Protein AF-A0A3P7EIY3-F1 (afdb_monomer)

Nearest PDB structures (foldseek):
  5ezu-assembly1_B-2  TM=4.270E-01  e=4.610E+00  Vaccinia virus WR
  6x1s-assembly2_A  TM=3.165E-01  e=3.822E+00  Oryctolagus cuniculus
  6x1u-assembly2_A  TM=3.347E-01  e=7.600E+00  Oryctolagus cuniculus
  1ngw-assembly2_B  TM=3.762E-01  e=9.758E+00  unclassified

Organism: Wuchereria bancrofti (NCBI:txid6293)

Radius of gyration: 15.94 Å; Cα contacts (8 Å, |Δi|>4): 222; chains: 1; bounding box: 43×27×40 Å

Sequence (125 aa):
LPCHKLLLQGAPSKIYNNERISPASCGGLFGAPMPYEYITSETAIRAPQVSNEMLERYYMNQTVLSTALHVKCPRCIVKSSWYASPISLHCRRQLVTLQYGWPYIAKYCDLEEQKEINLEKMIYC

Secondary structure (DSSP, 8-state):
--GGGGTTSSHHHHHHTT--PPPSS-TTSTT----GGGG-SS---EEESS-HHHIIIIITTS---HHHHEEEPPEEEE-S--EE-SSTTEEEEEEEEEE--BSGGGSS--SEEEEE-BTTTTB--

pLDDT: mean 74.45, std 14.78, range [33.09, 91.12]

Foldseek 3Di:
DALCPPCCDDPSVCVVVPVPDQPQDADQAPLRHHRPVLQDPPDWHKHFPDDPVCCVPPVVVHDDDPLNGIKGAFRKDWPAGWDDDPDPQKIKTAIFTPAAIDDPSRGTGHRIRMDGHDVVSPRDD

Solvent-accessible surface area (backbone atoms only — not comparable to full-atom values): 7225 Å² total; per-residue (Å²): 120,81,59,62,76,54,49,70,50,64,79,53,18,41,56,69,69,67,47,83,66,74,42,79,58,40,46,22,40,94,35,30,71,65,56,77,83,52,63,56,92,84,71,94,48,64,15,50,66,52,52,72,67,51,40,63,75,70,43,60,97,51,96,71,61,70,72,65,47,38,28,36,35,30,32,41,43,79,76,47,71,71,42,85,41,96,51,85,59,30,30,32,27,37,40,42,60,77,40,73,21,33,58,82,90,34,28,52,39,32,66,50,30,51,46,72,50,33,75,92,81,64,39,58,101

Mean predicted aligned error: 18.26 Å

Structure (mmCIF, N/CA/C/O backbone):
data_AF-A0A3P7EIY3-F1
#
_entry.id   AF-A0A3P7EIY3-F1
#
loop_
_atom_site.group_PDB
_atom_site.id
_atom_site.type_symbol
_atom_site.label_atom_id
_atom_site.label_alt_id
_atom_site.label_comp_id
_atom_site.label_asym_id
_atom_site.label_entity_id
_atom_site.label_seq_id
_atom_site.pdbx_PDB_ins_code
_atom_site.Cartn_x
_atom_site.Cartn_y
_atom_site.Cartn_z
_atom_site.occupancy
_atom_site.B_iso_or_equiv
_atom_site.auth_seq_id
_atom_site.auth_comp_id
_atom_site.auth_asym_id
_atom_site.auth_atom_id
_atom_site.pdbx_PDB_model_num
ATOM 1 N N . LEU A 1 1 ? 14.871 9.202 -17.245 1.00 33.09 1 LEU A N 1
ATOM 2 C CA . LEU A 1 1 ? 13.719 10.119 -17.045 1.00 33.09 1 LEU A CA 1
ATOM 3 C C . LEU A 1 1 ? 12.845 9.505 -15.954 1.00 33.09 1 LEU A C 1
ATOM 5 O O . LEU A 1 1 ? 12.553 8.329 -16.091 1.00 33.09 1 LEU A O 1
ATOM 9 N N . PRO A 1 2 ? 12.478 10.200 -14.863 1.00 39.53 2 PRO A N 1
ATOM 10 C CA . PRO A 1 2 ? 11.761 9.552 -13.765 1.00 39.53 2 PRO A CA 1
ATOM 11 C C . PRO A 1 2 ? 10.335 9.142 -14.171 1.00 39.53 2 PRO A C 1
ATOM 13 O O . PRO A 1 2 ? 9.574 9.955 -14.694 1.00 39.53 2 PRO A O 1
ATOM 16 N N . CYS A 1 3 ? 9.960 7.899 -13.855 1.00 50.78 3 CYS A N 1
ATOM 17 C CA . CYS A 1 3 ? 8.710 7.199 -14.211 1.00 50.78 3 CYS A CA 1
ATOM 18 C C . CYS A 1 3 ? 7.407 7.843 -13.677 1.00 50.78 3 CYS A C 1
ATOM 20 O O . CYS A 1 3 ? 6.324 7.272 -13.797 1.00 50.78 3 CYS A O 1
ATOM 22 N N . HIS A 1 4 ? 7.500 9.003 -13.021 1.00 43.84 4 HIS A N 1
ATOM 23 C CA . HIS A 1 4 ? 6.411 9.617 -12.257 1.00 43.84 4 HIS A CA 1
ATOM 24 C C . HIS A 1 4 ? 5.345 10.279 -13.141 1.00 43.84 4 HIS A C 1
ATOM 26 O O . HIS A 1 4 ? 4.251 10.550 -12.653 1.00 43.84 4 HIS A O 1
ATOM 32 N N . LYS A 1 5 ? 5.613 10.501 -14.440 1.00 46.72 5 LYS A N 1
ATOM 33 C CA . LYS A 1 5 ? 4.690 11.232 -15.329 1.00 46.72 5 LYS A CA 1
ATOM 34 C C . LYS A 1 5 ? 3.282 10.620 -15.427 1.00 46.72 5 LYS A C 1
ATOM 36 O O . LYS A 1 5 ? 2.350 11.354 -15.722 1.00 46.72 5 LYS A O 1
ATOM 41 N N . LEU A 1 6 ? 3.101 9.328 -15.137 1.00 45.78 6 LEU A N 1
ATOM 42 C CA . LEU A 1 6 ? 1.796 8.652 -15.218 1.00 45.78 6 LEU A CA 1
ATOM 43 C C . LEU A 1 6 ? 1.025 8.521 -13.912 1.00 45.78 6 LEU A C 1
ATOM 45 O O . LEU A 1 6 ? -0.130 8.108 -13.951 1.00 45.78 6 LEU A O 1
ATOM 49 N N . LEU A 1 7 ? 1.588 8.931 -12.771 1.00 45.59 7 LEU A N 1
ATOM 50 C CA . LEU A 1 7 ? 0.735 9.175 -11.600 1.00 45.59 7 LEU A CA 1
ATOM 51 C C . LEU A 1 7 ? -0.294 10.284 -11.891 1.00 45.59 7 LEU A C 1
ATOM 53 O O . LEU A 1 7 ? -1.324 10.354 -11.237 1.00 45.59 7 LEU A O 1
ATOM 57 N N . LEU A 1 8 ? -0.051 11.093 -12.928 1.00 45.12 8 LEU A N 1
ATOM 58 C CA . LEU A 1 8 ? -0.905 12.193 -13.356 1.00 45.12 8 LEU A CA 1
ATOM 59 C C . LEU A 1 8 ? -2.050 11.784 -14.299 1.00 45.12 8 LEU A C 1
ATOM 61 O O . LEU A 1 8 ? -2.840 12.653 -14.655 1.00 45.12 8 LEU A O 1
ATOM 65 N N . GLN A 1 9 ? -2.182 10.515 -14.725 1.00 47.25 9 GLN A N 1
ATOM 66 C CA . GLN A 1 9 ? -3.287 10.104 -15.619 1.00 47.25 9 GLN A CA 1
ATOM 67 C C . GLN A 1 9 ? -3.986 8.796 -15.186 1.00 47.25 9 GLN A C 1
ATOM 69 O O . GLN A 1 9 ? -3.356 7.858 -14.705 1.00 47.25 9 GLN A O 1
ATOM 74 N N . GLY A 1 10 ? -5.315 8.724 -15.358 1.00 51.31 10 GLY A N 1
ATOM 75 C CA . GLY A 1 10 ? -6.142 7.537 -15.067 1.00 51.31 10 GLY A CA 1
ATOM 76 C C . GLY A 1 10 ? -6.618 7.420 -13.611 1.00 51.31 10 GLY A C 1
ATOM 77 O O . GLY A 1 10 ? -6.601 8.395 -12.867 1.00 51.31 10 GLY A O 1
ATOM 78 N N . ALA A 1 11 ? -7.048 6.233 -13.167 1.00 50.62 11 ALA A N 1
ATOM 79 C CA . ALA A 1 11 ? -7.416 6.005 -11.759 1.00 50.62 11 ALA A CA 1
ATOM 80 C C . ALA A 1 11 ? -6.334 6.463 -10.742 1.00 50.62 11 ALA A C 1
ATOM 82 O O . ALA A 1 11 ? -6.712 7.038 -9.724 1.00 50.62 11 ALA A O 1
ATOM 83 N N . PRO A 1 12 ? -5.017 6.338 -11.028 1.00 46.47 12 PRO A N 1
ATOM 84 C CA . PRO A 1 12 ? -3.962 6.924 -10.192 1.00 46.47 12 PRO A CA 1
ATOM 85 C C . PRO A 1 12 ? -3.993 8.460 -10.120 1.00 46.47 12 PRO A C 1
ATOM 87 O O . PRO A 1 12 ? -3.684 9.022 -9.078 1.00 46.47 12 PRO A O 1
ATOM 90 N N . SER A 1 13 ? -4.424 9.149 -11.183 1.00 47.69 13 SER A N 1
ATOM 91 C CA . SER A 1 13 ? -4.565 10.617 -11.177 1.00 47.69 13 SER A CA 1
ATOM 92 C C . SER A 1 13 ? -5.693 11.116 -10.294 1.00 47.69 13 SER A C 1
ATOM 94 O O . SER A 1 13 ? -5.600 12.207 -9.745 1.00 47.69 13 SER A O 1
ATOM 96 N N . LYS A 1 14 ? -6.745 10.309 -10.118 1.00 51.03 14 LYS A N 1
ATOM 97 C CA . LYS A 1 14 ? -7.829 10.638 -9.188 1.00 51.03 14 LYS A CA 1
ATOM 98 C C . LYS A 1 14 ? -7.318 10.664 -7.747 1.00 51.03 14 LYS A C 1
ATOM 100 O O . LYS A 1 14 ? -7.677 11.565 -7.000 1.00 51.03 14 LYS A O 1
ATOM 105 N N . ILE A 1 15 ? -6.395 9.755 -7.413 1.00 47.22 15 ILE A N 1
ATOM 106 C CA . ILE A 1 15 ? -5.655 9.762 -6.140 1.00 47.22 15 ILE A CA 1
ATOM 107 C C . ILE A 1 15 ? -4.825 11.055 -6.015 1.00 47.22 15 ILE A C 1
ATOM 109 O O . ILE A 1 15 ? -4.883 11.715 -4.982 1.00 47.22 15 ILE A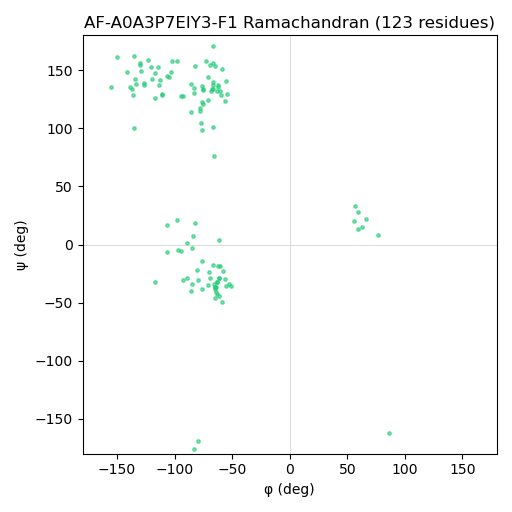 O 1
ATOM 113 N N . TYR A 1 16 ? -4.134 11.457 -7.091 1.00 42.69 16 TYR A N 1
ATOM 114 C CA . TYR A 1 16 ? -3.311 12.677 -7.152 1.00 42.69 16 TYR A CA 1
ATOM 115 C C . TYR A 1 16 ? -4.124 13.982 -7.039 1.00 42.69 16 TYR A C 1
ATOM 117 O O . TYR A 1 16 ? -3.664 14.966 -6.465 1.00 42.69 16 TYR A O 1
ATOM 125 N N . ASN A 1 17 ? -5.349 14.000 -7.572 1.00 49.41 17 ASN A N 1
ATOM 126 C CA . ASN A 1 17 ? -6.244 15.161 -7.583 1.00 49.41 17 ASN A CA 1
ATOM 127 C C . ASN A 1 17 ? -7.030 15.347 -6.271 1.00 49.41 17 ASN A C 1
ATOM 129 O O . ASN A 1 17 ? -8.029 16.065 -6.256 1.00 49.41 17 ASN A O 1
ATOM 133 N N . ASN A 1 18 ? -6.597 14.737 -5.161 1.00 46.91 18 ASN A N 1
ATOM 134 C CA . ASN A 1 18 ? -7.263 14.814 -3.855 1.00 46.91 18 ASN A CA 1
ATOM 135 C C . ASN A 1 18 ? -8.720 14.310 -3.834 1.00 46.91 18 ASN A C 1
ATOM 137 O O . ASN A 1 18 ? -9.408 14.499 -2.824 1.00 46.91 18 ASN A O 1
ATOM 141 N N . GLU A 1 19 ? -9.198 13.610 -4.871 1.00 50.97 19 GLU A N 1
ATOM 142 C CA . GLU A 1 19 ? -10.370 12.758 -4.692 1.00 50.97 19 GLU A CA 1
ATOM 143 C C . GLU A 1 19 ? -9.919 11.647 -3.745 1.00 50.97 19 GLU A C 1
ATOM 145 O O . GLU A 1 19 ? -9.178 10.743 -4.127 1.00 50.97 19 GLU A O 1
ATOM 150 N N . ARG A 1 20 ? -10.289 11.765 -2.463 1.00 48.22 20 ARG A N 1
ATOM 151 C CA . ARG A 1 20 ? -9.964 10.788 -1.420 1.00 48.22 20 ARG A CA 1
ATOM 152 C C . ARG A 1 20 ? -10.688 9.477 -1.720 1.00 48.22 20 ARG A C 1
ATOM 154 O O . ARG A 1 20 ? -11.691 9.155 -1.092 1.00 48.22 20 ARG A O 1
ATOM 161 N N . ILE A 1 21 ? -10.195 8.719 -2.689 1.00 54.41 21 ILE A N 1
ATOM 162 C CA . ILE A 1 21 ? -10.605 7.340 -2.890 1.00 54.41 21 ILE A CA 1
ATOM 163 C C . ILE A 1 21 ? -9.997 6.564 -1.727 1.00 54.41 21 ILE A C 1
ATOM 165 O O . ILE A 1 21 ? -8.790 6.639 -1.483 1.00 54.41 21 ILE A O 1
ATOM 169 N N . SER A 1 22 ? -10.834 5.851 -0.974 1.00 59.81 22 SER A N 1
ATOM 170 C CA . SER A 1 22 ? -10.345 4.943 0.059 1.00 59.81 22 SER A CA 1
ATOM 171 C C . SER A 1 22 ? -9.344 3.977 -0.578 1.00 59.81 22 SER A C 1
ATOM 173 O O . SER A 1 22 ? -9.665 3.402 -1.622 1.00 59.81 22 SER A O 1
ATOM 175 N N . PRO A 1 23 ? -8.140 3.795 -0.010 1.00 62.16 23 PRO A N 1
ATOM 176 C CA . PRO A 1 23 ? -7.185 2.857 -0.582 1.00 62.16 23 PRO A CA 1
ATOM 177 C C . PRO A 1 23 ? -7.838 1.495 -0.682 1.00 62.16 23 PRO A C 1
ATOM 179 O O . PRO A 1 23 ? -8.283 0.973 0.330 1.00 62.16 23 PRO A O 1
ATOM 182 N N . ALA A 1 24 ? -7.882 0.921 -1.880 1.00 69.94 24 ALA A N 1
ATOM 183 C CA . ALA A 1 24 ? -8.360 -0.445 -2.059 1.00 69.94 24 ALA A CA 1
ATOM 184 C C . ALA A 1 24 ? -7.369 -1.471 -1.478 1.00 69.94 24 ALA A C 1
ATOM 186 O O . ALA A 1 24 ? -7.758 -2.581 -1.131 1.00 69.94 24 ALA A O 1
ATOM 187 N N . SER A 1 25 ? -6.093 -1.095 -1.355 1.00 75.25 25 SER A N 1
ATOM 188 C CA . SER A 1 25 ? -5.021 -1.928 -0.816 1.00 75.25 25 SER A CA 1
ATOM 189 C C . SER A 1 25 ? -3.948 -1.077 -0.137 1.00 75.25 25 SER A C 1
ATOM 191 O O . SER A 1 25 ? -3.832 0.127 -0.377 1.00 75.25 25 SER A O 1
ATOM 193 N N . CYS A 1 26 ? -3.136 -1.705 0.711 1.00 81.19 26 CYS A N 1
ATOM 194 C CA . CYS A 1 26 ? -1.974 -1.049 1.296 1.00 81.19 26 CYS A CA 1
ATOM 195 C C . CYS A 1 26 ? -0.846 -0.922 0.273 1.00 81.19 26 CYS A C 1
ATOM 197 O O . CYS A 1 26 ? -0.532 -1.887 -0.416 1.00 81.19 26 CYS A O 1
ATOM 199 N N . GLY A 1 27 ? -0.236 0.262 0.182 1.00 77.81 27 GLY A N 1
ATOM 200 C CA . GLY A 1 27 ? 0.918 0.487 -0.687 1.00 77.81 27 GLY A CA 1
ATOM 201 C C . GLY A 1 27 ? 2.100 -0.386 -0.272 1.00 77.81 27 GLY A C 1
ATOM 202 O O . GLY A 1 27 ? 2.394 -0.506 0.916 1.00 77.81 27 GLY A O 1
ATOM 203 N N . GLY A 1 28 ? 2.755 -0.998 -1.256 1.00 79.50 28 GLY A N 1
ATOM 204 C CA . GLY A 1 28 ? 3.865 -1.914 -1.043 1.00 79.50 28 GLY A CA 1
ATOM 205 C C . GLY A 1 28 ? 3.479 -3.202 -0.326 1.00 79.50 28 GLY A C 1
ATOM 206 O O . GLY A 1 28 ? 4.349 -3.766 0.311 1.00 79.50 28 GLY A O 1
ATOM 207 N N . LEU A 1 29 ? 2.211 -3.622 -0.329 1.00 81.50 29 LEU A N 1
ATOM 208 C CA . LEU A 1 29 ? 1.793 -4.934 0.168 1.00 81.50 29 LEU A CA 1
ATOM 209 C C . LEU A 1 29 ? 1.336 -5.797 -1.015 1.00 81.50 29 LEU A C 1
ATOM 211 O O . LEU A 1 29 ? 0.480 -5.358 -1.784 1.00 81.50 29 LEU A O 1
ATOM 215 N N . PHE A 1 30 ? 1.857 -7.019 -1.153 1.00 78.56 30 PHE A N 1
ATOM 216 C CA . PHE A 1 30 ? 1.575 -7.922 -2.285 1.00 78.56 30 PHE A CA 1
ATOM 217 C C . PHE A 1 30 ? 1.891 -7.331 -3.676 1.00 78.56 30 PHE A C 1
ATOM 219 O O . PHE A 1 30 ? 1.202 -7.600 -4.658 1.00 78.56 30 PHE A O 1
ATOM 226 N N . GLY A 1 31 ? 2.918 -6.497 -3.774 1.00 73.81 31 GLY A N 1
ATOM 227 C CA . GLY A 1 31 ? 3.325 -5.778 -4.975 1.00 73.81 31 GLY A CA 1
ATOM 228 C C . GLY A 1 31 ? 2.444 -4.572 -5.296 1.00 73.81 31 GLY A C 1
ATOM 229 O O . GLY A 1 31 ? 2.601 -3.989 -6.367 1.00 73.81 31 GLY A O 1
ATOM 230 N N . ALA A 1 32 ? 1.520 -4.185 -4.406 1.00 80.06 32 ALA A N 1
ATOM 231 C CA . ALA A 1 32 ? 0.658 -3.034 -4.635 1.00 80.06 32 ALA A CA 1
ATOM 232 C C . ALA A 1 32 ? 1.496 -1.757 -4.796 1.00 80.06 32 ALA A C 1
ATOM 234 O O . ALA A 1 32 ? 2.368 -1.483 -3.965 1.00 80.06 32 ALA A O 1
ATOM 235 N N . PRO A 1 33 ? 1.236 -0.938 -5.827 1.00 74.00 33 PRO A N 1
ATOM 236 C CA . PRO A 1 33 ? 2.066 0.217 -6.084 1.00 74.00 33 PRO A CA 1
ATOM 237 C C . PRO A 1 33 ? 1.941 1.247 -4.961 1.00 74.00 33 PRO A C 1
ATOM 239 O O . PRO A 1 33 ? 0.832 1.520 -4.503 1.00 74.00 33 PRO A O 1
ATOM 242 N N . MET A 1 34 ? 3.057 1.834 -4.521 1.00 75.06 34 MET A N 1
ATOM 243 C CA . MET A 1 34 ? 3.051 2.857 -3.472 1.00 75.06 34 MET A CA 1
ATOM 244 C C . MET A 1 34 ? 2.794 4.254 -4.070 1.00 75.06 34 MET A C 1
ATOM 246 O O . MET A 1 34 ? 3.663 4.761 -4.796 1.00 75.06 34 MET A O 1
ATOM 250 N N . PRO A 1 35 ? 1.653 4.903 -3.756 1.00 68.44 35 PRO A N 1
ATOM 251 C CA . PRO A 1 35 ? 1.380 6.281 -4.163 1.00 68.44 35 PRO A CA 1
ATOM 252 C C . PRO A 1 35 ? 2.222 7.278 -3.352 1.00 68.44 35 PRO A C 1
ATOM 254 O O . PRO A 1 35 ? 2.673 6.969 -2.246 1.00 68.44 35 PRO A O 1
ATOM 257 N N . TYR A 1 36 ? 2.438 8.485 -3.881 1.00 63.91 36 TYR A N 1
ATOM 258 C CA . TYR A 1 36 ? 3.328 9.483 -3.269 1.00 63.91 36 TYR A CA 1
ATOM 259 C C . TYR A 1 36 ? 2.833 9.949 -1.888 1.00 63.91 36 TYR A C 1
ATOM 261 O O . TYR A 1 36 ? 3.615 10.167 -0.966 1.00 63.91 36 TYR A O 1
ATOM 269 N N . GLU A 1 37 ? 1.518 9.989 -1.699 1.00 59.25 37 GLU A N 1
ATOM 270 C CA . GLU A 1 37 ? 0.844 10.341 -0.447 1.00 59.25 37 GLU A CA 1
ATOM 271 C C . GLU A 1 37 ? 1.096 9.300 0.662 1.00 59.25 37 GLU A C 1
ATOM 273 O O . GLU A 1 37 ? 0.931 9.571 1.851 1.00 59.25 37 GLU A O 1
ATOM 278 N N . TYR A 1 38 ? 1.542 8.095 0.302 1.00 63.06 38 TYR A N 1
ATOM 279 C CA . TYR A 1 38 ? 1.894 7.034 1.248 1.00 63.06 38 TYR A CA 1
ATOM 280 C C . TYR A 1 38 ? 3.373 7.115 1.669 1.00 63.06 38 TYR A C 1
ATOM 2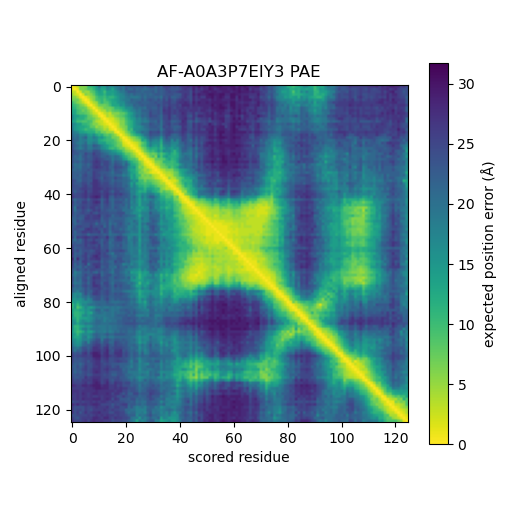82 O O . TYR A 1 38 ? 3.807 6.359 2.538 1.00 63.06 38 TYR A O 1
ATOM 290 N N . ILE A 1 39 ? 4.113 8.113 1.168 1.00 61.88 39 ILE A N 1
ATOM 291 C CA . ILE A 1 39 ? 5.512 8.420 1.511 1.00 61.88 39 ILE A CA 1
ATOM 292 C C . ILE A 1 39 ? 5.607 9.547 2.569 1.00 61.88 39 ILE A C 1
ATOM 294 O O . ILE A 1 39 ? 6.625 10.210 2.702 1.00 61.88 39 ILE A O 1
ATOM 298 N N . THR A 1 40 ? 4.554 9.813 3.348 1.00 64.56 40 THR A N 1
ATOM 299 C CA . THR A 1 40 ? 4.649 10.663 4.562 1.00 64.56 40 THR A CA 1
ATOM 300 C C . THR A 1 40 ? 4.772 9.826 5.847 1.00 64.56 40 THR A C 1
ATOM 302 O O . THR A 1 40 ? 4.420 8.651 5.878 1.00 64.56 40 THR A O 1
ATOM 305 N N . SER A 1 41 ? 5.298 10.389 6.931 1.00 64.69 41 SER A N 1
ATOM 306 C CA . SER A 1 41 ? 5.291 9.766 8.265 1.00 64.69 41 SER A CA 1
ATOM 307 C C . SER A 1 41 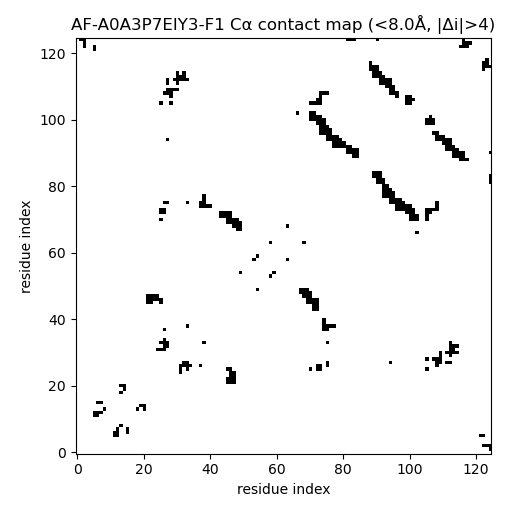? 4.111 10.213 9.135 1.00 64.69 41 SER A C 1
ATOM 309 O O . SER A 1 41 ? 3.948 9.716 10.244 1.00 64.69 41 SER A O 1
ATOM 311 N N . GLU A 1 42 ? 3.301 11.163 8.666 1.00 72.19 42 GLU A N 1
ATOM 312 C CA . GLU A 1 42 ? 2.452 11.966 9.555 1.00 72.19 42 GLU A CA 1
ATOM 313 C C . GLU A 1 42 ? 1.065 11.371 9.820 1.00 72.19 42 GLU A C 1
ATOM 315 O O . GLU A 1 42 ? 0.488 11.602 10.880 1.00 72.19 42 GLU A O 1
ATOM 320 N N . THR A 1 43 ? 0.505 10.596 8.886 1.00 72.44 43 THR A N 1
ATOM 321 C CA . THR A 1 43 ? -0.887 10.125 8.979 1.00 72.44 43 THR A CA 1
ATOM 322 C C . THR A 1 43 ? -1.011 8.610 8.842 1.00 72.44 43 THR A C 1
ATOM 324 O O . THR A 1 43 ? -0.381 7.969 7.998 1.00 72.44 43 THR A O 1
ATOM 327 N N . ALA A 1 44 ? -1.845 8.001 9.688 1.00 74.94 44 ALA A N 1
ATOM 328 C CA . ALA A 1 44 ? -2.177 6.584 9.574 1.00 74.94 44 ALA A CA 1
ATOM 329 C C . ALA A 1 44 ? -3.164 6.370 8.422 1.00 74.94 44 ALA A C 1
ATOM 331 O O . ALA A 1 44 ? -4.150 7.098 8.309 1.00 74.94 44 ALA A O 1
ATOM 332 N N . ILE A 1 45 ? -2.930 5.339 7.608 1.00 78.44 45 ILE A N 1
ATOM 333 C CA . ILE A 1 45 ? -3.806 5.009 6.484 1.00 78.44 45 ILE A CA 1
ATOM 334 C C . ILE A 1 45 ? -4.493 3.669 6.733 1.00 78.44 45 ILE A C 1
ATOM 336 O O . ILE A 1 45 ? -3.880 2.721 7.232 1.00 78.44 45 ILE A O 1
ATOM 340 N N . ARG A 1 46 ? -5.788 3.618 6.416 1.00 81.88 46 ARG A N 1
ATOM 341 C CA . ARG A 1 46 ? -6.625 2.428 6.541 1.00 81.88 46 ARG A CA 1
ATOM 342 C C . ARG A 1 46 ? -7.130 2.011 5.171 1.00 81.88 46 ARG A C 1
ATOM 344 O O . ARG A 1 46 ? -7.753 2.831 4.505 1.00 81.88 46 ARG A O 1
ATOM 351 N N . ALA A 1 47 ? -6.894 0.758 4.803 1.00 82.62 47 ALA A N 1
ATOM 352 C CA . ALA A 1 47 ? -7.527 0.107 3.660 1.00 82.62 47 ALA A CA 1
ATOM 353 C C . ALA A 1 47 ? -8.635 -0.832 4.164 1.00 82.62 47 ALA A C 1
ATOM 355 O O . ALA A 1 47 ? -8.504 -1.374 5.265 1.00 82.62 47 ALA A O 1
ATOM 356 N N . PRO A 1 48 ? -9.729 -1.038 3.419 1.00 82.12 48 PRO A N 1
ATOM 357 C CA . PRO A 1 48 ? -10.701 -2.056 3.764 1.00 82.12 48 PRO A CA 1
ATOM 358 C C . PRO A 1 48 ? -10.060 -3.438 3.596 1.00 82.12 48 PRO A C 1
ATOM 360 O O . PRO A 1 48 ? -9.397 -3.713 2.598 1.00 82.12 48 PRO A O 1
ATOM 363 N N . GLN A 1 49 ? -10.244 -4.311 4.587 1.00 81.69 49 GLN A N 1
ATOM 364 C CA . GLN A 1 49 ? -9.887 -5.728 4.446 1.00 81.69 49 GLN A CA 1
ATOM 365 C C . GLN A 1 49 ? -10.973 -6.487 3.674 1.00 81.69 49 GLN A C 1
ATOM 367 O O . GLN A 1 49 ? -10.703 -7.475 2.994 1.00 81.69 49 GLN A O 1
ATOM 372 N N . VAL A 1 50 ? -12.213 -6.026 3.819 1.00 82.62 50 VAL A N 1
ATOM 373 C CA . VAL A 1 50 ? -13.416 -6.687 3.329 1.00 82.62 50 VAL A CA 1
ATOM 374 C C . VAL A 1 50 ? -13.990 -5.860 2.187 1.00 82.62 50 VAL A C 1
ATOM 376 O O . VAL A 1 50 ? -14.171 -4.651 2.327 1.00 82.62 50 VAL A O 1
ATOM 379 N N . SER A 1 51 ? -14.274 -6.500 1.053 1.00 82.00 51 SER A N 1
ATOM 380 C CA . SER A 1 51 ? -14.946 -5.840 -0.067 1.00 82.00 51 SER A CA 1
ATOM 381 C C . SER A 1 51 ? -16.383 -5.462 0.299 1.00 82.00 51 SER A C 1
ATOM 383 O O . SER A 1 51 ? -17.012 -6.104 1.141 1.00 82.00 51 SER A O 1
ATOM 385 N N . ASN A 1 52 ? -16.943 -4.467 -0.391 1.00 82.50 52 ASN A N 1
ATOM 386 C CA . ASN A 1 52 ? -18.355 -4.101 -0.227 1.00 82.50 52 ASN A CA 1
ATOM 387 C C . ASN A 1 52 ? -19.290 -5.303 -0.452 1.00 82.50 52 ASN A C 1
ATOM 389 O O . ASN A 1 52 ? -20.262 -5.466 0.275 1.00 82.50 52 ASN A O 1
ATOM 393 N N . GLU A 1 53 ? -18.945 -6.188 -1.390 1.00 84.62 53 GLU A N 1
ATOM 394 C CA . GLU A 1 53 ? -19.699 -7.416 -1.663 1.00 84.62 53 GLU A CA 1
ATOM 395 C C . GLU A 1 53 ? -19.706 -8.378 -0.469 1.00 84.62 53 GLU A C 1
ATOM 397 O O . GLU A 1 53 ? -20.741 -8.952 -0.138 1.00 84.62 53 GLU A O 1
ATOM 402 N N . MET A 1 54 ? -18.564 -8.563 0.204 1.00 84.12 54 MET A N 1
ATOM 403 C CA . MET A 1 54 ? -18.504 -9.397 1.406 1.00 84.12 54 MET A CA 1
ATOM 404 C C . MET A 1 54 ? -19.207 -8.734 2.592 1.00 84.12 54 MET A C 1
ATOM 406 O O . MET A 1 54 ? -19.835 -9.433 3.3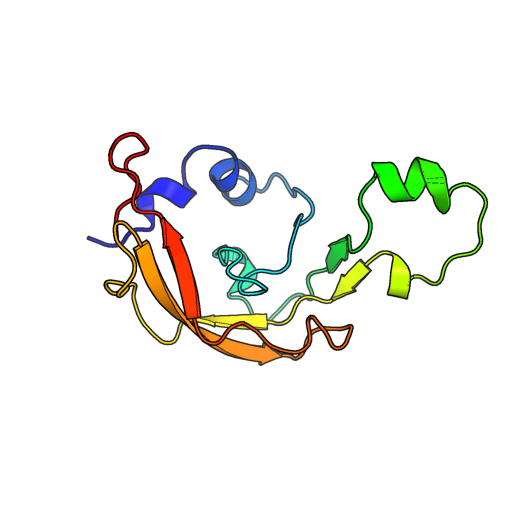88 1.00 84.12 54 MET A O 1
ATOM 410 N N . LEU A 1 55 ? -19.133 -7.402 2.702 1.00 85.25 55 LEU A N 1
ATOM 411 C CA . LEU A 1 55 ? -19.872 -6.650 3.717 1.00 85.25 55 LEU A CA 1
ATOM 412 C C . LEU A 1 55 ? -21.375 -6.872 3.583 1.00 85.25 55 LEU A C 1
ATOM 414 O O . LEU A 1 55 ? -22.021 -7.231 4.563 1.00 85.25 55 LEU A O 1
ATOM 418 N N . GLU A 1 56 ? -21.905 -6.717 2.373 1.00 87.81 56 GLU A N 1
ATOM 419 C CA . GLU A 1 56 ? -23.325 -6.900 2.081 1.00 87.81 56 GLU A CA 1
ATOM 420 C C . GLU A 1 56 ? -23.772 -8.352 2.286 1.00 87.81 56 GLU A C 1
ATOM 422 O O . GLU A 1 56 ? -24.787 -8.606 2.930 1.00 87.81 56 GLU A O 1
ATOM 427 N N . ARG A 1 57 ? -22.999 -9.322 1.785 1.00 88.38 57 ARG A N 1
ATOM 428 C CA . ARG A 1 57 ? -23.404 -10.736 1.803 1.00 88.38 57 ARG A CA 1
ATOM 429 C C . ARG A 1 57 ? -23.271 -11.407 3.163 1.00 88.38 57 ARG A C 1
ATOM 431 O O . ARG A 1 57 ? -24.098 -12.252 3.492 1.00 88.38 57 ARG A O 1
ATOM 438 N N . TYR A 1 58 ? -22.216 -11.097 3.913 1.00 87.81 58 TYR A N 1
ATOM 439 C CA . TYR A 1 58 ? -21.849 -11.884 5.094 1.00 87.81 58 TYR A CA 1
ATOM 440 C C . TYR A 1 58 ? -21.918 -11.102 6.395 1.00 87.81 58 TYR A C 1
ATOM 442 O O . TYR A 1 58 ? -22.223 -11.693 7.424 1.00 87.81 58 TYR A O 1
ATOM 450 N N . TYR A 1 59 ? -21.642 -9.800 6.371 1.00 85.12 59 TYR A N 1
ATOM 451 C CA . TYR A 1 59 ? -21.506 -9.011 7.596 1.00 85.12 59 TYR A CA 1
ATOM 452 C C . TYR A 1 59 ? -22.682 -8.070 7.857 1.00 85.12 59 TYR A C 1
ATOM 454 O O . TYR A 1 59 ? -22.760 -7.473 8.933 1.00 85.12 59 TYR A O 1
ATOM 462 N N . MET A 1 60 ? -23.622 -7.952 6.916 1.00 85.62 60 MET A N 1
ATOM 463 C CA . MET A 1 60 ? -24.827 -7.156 7.106 1.00 85.62 60 MET A CA 1
ATOM 464 C C . MET A 1 60 ? -25.619 -7.688 8.307 1.00 85.62 60 MET A C 1
ATOM 466 O O . MET A 1 60 ? -25.889 -8.883 8.415 1.00 85.62 60 MET A O 1
ATOM 470 N N . ASN A 1 61 ? -25.976 -6.788 9.226 1.00 88.44 61 ASN A N 1
ATOM 471 C CA . ASN A 1 61 ? -26.662 -7.092 10.489 1.00 88.44 61 ASN A CA 1
ATOM 472 C C . ASN A 1 61 ? -25.877 -7.983 11.474 1.00 88.44 61 ASN A C 1
ATOM 474 O O . ASN A 1 61 ? -26.461 -8.484 12.434 1.00 88.44 61 ASN A O 1
ATOM 478 N N . GLN A 1 62 ? -24.566 -8.165 11.281 1.00 87.44 62 GLN A N 1
ATOM 479 C CA . GLN A 1 62 ? -23.705 -8.863 12.237 1.00 87.44 62 GLN A CA 1
ATOM 480 C C . GLN A 1 62 ? -22.825 -7.884 13.019 1.00 87.44 62 GLN A C 1
ATOM 482 O O . GLN A 1 62 ? -22.314 -6.902 12.481 1.00 87.44 62 GLN A O 1
ATOM 487 N N . THR A 1 63 ? -22.587 -8.185 14.297 1.00 88.31 63 THR A N 1
ATOM 488 C CA . THR A 1 63 ? -21.577 -7.477 15.089 1.00 88.31 63 THR A CA 1
ATOM 489 C C . THR A 1 63 ? -20.195 -7.988 14.700 1.00 88.31 63 THR A C 1
ATOM 491 O O . THR A 1 63 ? -19.787 -9.077 15.099 1.00 88.31 63 THR A O 1
ATOM 494 N N . VAL A 1 64 ? -19.463 -7.190 13.930 1.00 85.25 64 VAL A N 1
ATOM 495 C CA . VAL A 1 64 ? -18.080 -7.477 13.535 1.00 85.25 64 VAL A CA 1
ATOM 496 C C . VAL A 1 64 ? -17.103 -6.583 14.279 1.00 85.25 64 VAL A C 1
ATOM 498 O O . VAL A 1 64 ? -17.371 -5.409 14.538 1.00 85.25 64 VAL A O 1
ATOM 501 N N . LEU A 1 65 ? -15.933 -7.128 14.608 1.00 84.94 65 LEU A N 1
ATOM 502 C CA . LEU A 1 65 ? -14.858 -6.315 15.156 1.00 84.94 65 LEU A CA 1
ATOM 503 C C . LEU A 1 65 ? -14.354 -5.341 14.085 1.00 84.94 65 LEU A C 1
ATOM 505 O O . LEU A 1 65 ? -14.166 -5.712 12.927 1.00 84.94 65 LEU A O 1
ATOM 509 N N . SER A 1 66 ? -14.064 -4.101 14.481 1.00 79.69 66 SER A N 1
ATOM 510 C CA . SER A 1 66 ? -13.512 -3.073 13.582 1.00 79.69 66 S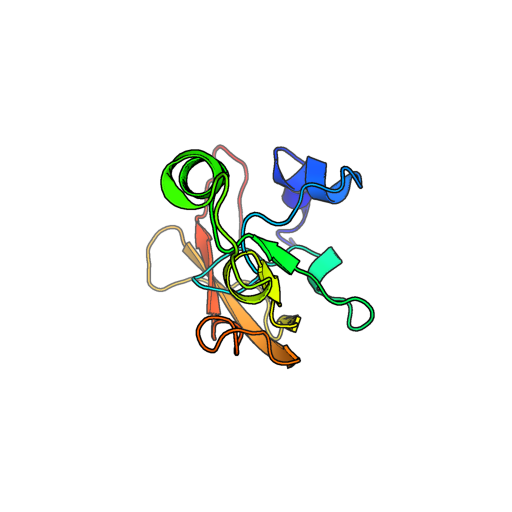ER A CA 1
ATOM 511 C C . SER A 1 66 ? -12.213 -3.515 12.897 1.00 79.69 66 SER A C 1
ATOM 513 O O . SER A 1 66 ? -11.934 -3.130 11.762 1.00 79.69 66 SER A O 1
ATOM 515 N N . THR A 1 67 ? -11.463 -4.376 13.579 1.00 81.06 67 THR A N 1
ATOM 516 C CA . THR A 1 67 ? -10.256 -5.068 13.132 1.00 81.06 67 THR A CA 1
ATOM 517 C C . THR A 1 67 ? -10.478 -5.989 11.933 1.00 81.06 67 THR A C 1
ATOM 519 O O . THR A 1 67 ? -9.563 -6.169 11.142 1.00 81.06 67 THR A O 1
ATOM 522 N N . ALA A 1 68 ? -11.674 -6.553 11.763 1.00 81.56 68 ALA A N 1
ATOM 523 C CA . ALA A 1 68 ? -12.007 -7.369 10.597 1.00 81.56 68 ALA A CA 1
ATOM 524 C C . ALA A 1 68 ? -12.379 -6.516 9.379 1.00 81.56 68 ALA A C 1
ATOM 526 O O . ALA A 1 68 ? -12.296 -6.986 8.254 1.00 81.56 68 ALA A O 1
ATOM 527 N N . LEU A 1 69 ? -12.798 -5.267 9.593 1.00 84.56 69 LEU A N 1
ATOM 528 C CA . LEU A 1 69 ? -13.264 -4.383 8.527 1.00 84.56 69 LEU A CA 1
ATOM 529 C C . LEU A 1 69 ? -12.112 -3.649 7.831 1.00 84.56 69 LEU A C 1
ATOM 531 O O . LEU A 1 69 ? -12.183 -3.377 6.633 1.00 84.56 69 LEU A O 1
ATOM 535 N N . HIS A 1 70 ? -11.063 -3.303 8.582 1.00 85.94 70 HIS A N 1
ATOM 536 C CA . HIS A 1 70 ? -10.000 -2.420 8.109 1.00 85.94 70 HIS A CA 1
ATOM 537 C C . HIS A 1 70 ? -8.613 -2.971 8.431 1.00 85.94 70 HIS A C 1
ATOM 539 O O . HIS A 1 70 ? -8.327 -3.382 9.553 1.00 85.94 70 HIS A O 1
ATOM 545 N N . VAL A 1 71 ? -7.718 -2.839 7.460 1.00 85.81 71 VAL A N 1
ATOM 546 C CA . VAL A 1 71 ? -6.275 -3.002 7.602 1.00 85.81 71 VAL A CA 1
ATOM 547 C C . VAL A 1 71 ? -5.658 -1.639 7.902 1.00 85.81 71 VAL A C 1
ATOM 549 O O . VAL A 1 71 ? -5.862 -0.677 7.161 1.00 85.81 71 VAL A O 1
ATOM 552 N N . LYS A 1 72 ? -4.854 -1.543 8.962 1.00 86.94 72 LYS A N 1
ATOM 553 C CA . LYS A 1 72 ? -3.908 -0.436 9.132 1.00 86.94 72 LYS A CA 1
ATOM 554 C C . LYS A 1 72 ? -2.710 -0.710 8.231 1.00 86.94 72 LYS A C 1
ATOM 556 O O . LYS A 1 72 ? -1.967 -1.659 8.470 1.00 86.94 72 LYS A O 1
ATOM 561 N N . CYS A 1 73 ? -2.500 0.125 7.227 1.00 86.56 73 CYS A N 1
ATOM 562 C CA . CYS A 1 73 ? -1.396 -0.086 6.304 1.00 86.56 73 CYS A CA 1
ATOM 563 C C . CYS A 1 73 ? -0.035 0.186 6.962 1.00 86.56 73 CYS A C 1
ATOM 565 O O . CYS A 1 73 ? 0.064 1.100 7.793 1.00 86.56 73 CYS A O 1
ATOM 567 N N . PRO A 1 74 ? 1.010 -0.584 6.605 1.00 87.50 74 PRO A N 1
ATOM 568 C CA . PRO A 1 74 ? 2.372 -0.246 6.979 1.00 87.50 74 PRO A CA 1
ATOM 569 C C . PRO A 1 74 ? 2.777 1.068 6.302 1.00 87.50 74 PRO A C 1
ATOM 571 O O . PRO A 1 74 ? 2.246 1.438 5.252 1.00 87.50 74 PRO A O 1
ATOM 574 N N . ARG A 1 75 ? 3.717 1.796 6.909 1.00 85.94 75 ARG A N 1
ATOM 575 C CA . ARG A 1 75 ? 4.353 2.954 6.263 1.00 85.94 75 ARG A CA 1
ATOM 576 C C . ARG A 1 75 ? 5.632 2.486 5.595 1.00 85.94 75 ARG A C 1
ATOM 578 O O . ARG A 1 75 ? 6.465 1.877 6.264 1.00 85.94 75 ARG A O 1
ATOM 585 N N . CYS A 1 76 ? 5.788 2.799 4.315 1.00 84.75 76 CYS A N 1
ATOM 586 C CA . CYS A 1 76 ? 6.911 2.353 3.501 1.00 84.75 76 CYS A CA 1
ATOM 587 C C . CYS A 1 76 ? 7.735 3.552 3.015 1.00 84.75 76 CYS A C 1
ATOM 589 O O . CYS A 1 76 ? 7.192 4.625 2.761 1.00 84.75 76 CYS A O 1
ATOM 591 N N . ILE A 1 77 ? 9.046 3.370 2.870 1.00 84.56 77 ILE A N 1
ATOM 592 C CA . ILE A 1 77 ? 9.943 4.315 2.197 1.00 84.56 77 ILE A CA 1
ATOM 593 C C . ILE A 1 77 ? 10.602 3.637 1.001 1.00 84.56 77 ILE A C 1
ATOM 595 O O . ILE A 1 77 ? 10.964 2.461 1.066 1.00 84.56 77 ILE A O 1
ATOM 599 N N . VAL A 1 78 ? 10.773 4.387 -0.087 1.00 84.38 78 VAL A N 1
ATOM 600 C CA . VAL A 1 78 ? 11.531 3.935 -1.256 1.00 84.38 78 VAL A CA 1
ATOM 601 C C . VAL A 1 78 ? 13.022 4.002 -0.944 1.00 84.38 78 VAL A C 1
ATOM 603 O O . VAL A 1 78 ? 13.543 5.081 -0.670 1.00 84.38 78 VAL A O 1
ATOM 606 N N . LYS A 1 79 ? 13.720 2.867 -1.024 1.00 85.88 79 LYS A N 1
ATOM 607 C CA . LYS A 1 79 ? 15.181 2.813 -0.855 1.00 85.88 79 LYS A CA 1
ATOM 608 C C . LYS A 1 79 ? 15.931 2.916 -2.184 1.00 85.88 79 LYS A C 1
ATOM 610 O O . LYS A 1 79 ? 17.045 3.430 -2.214 1.00 85.88 79 LYS A O 1
ATOM 615 N N . SER A 1 80 ? 15.337 2.431 -3.274 1.00 84.19 80 SER A N 1
ATOM 616 C CA . SER A 1 80 ? 15.961 2.407 -4.601 1.00 84.19 80 SER A CA 1
ATOM 617 C C . SER A 1 80 ? 15.049 2.995 -5.676 1.00 84.19 80 SER A C 1
ATOM 619 O O . SER A 1 80 ? 13.825 2.956 -5.567 1.00 84.19 80 SER A O 1
ATOM 621 N N . SER A 1 81 ? 15.633 3.476 -6.773 1.00 81.81 81 SER A N 1
ATOM 622 C CA . SER A 1 81 ? 14.875 3.717 -8.003 1.00 81.81 81 SER A CA 1
ATOM 623 C C . SER A 1 81 ? 14.383 2.399 -8.617 1.00 81.81 81 SER A C 1
ATOM 625 O O . SER A 1 81 ? 14.792 1.315 -8.191 1.00 81.81 81 SER A O 1
ATOM 627 N N . TRP A 1 82 ? 13.524 2.496 -9.633 1.00 82.12 82 TRP A N 1
ATOM 628 C CA . TRP A 1 82 ? 13.133 1.347 -10.448 1.00 82.12 82 TRP A CA 1
ATOM 629 C C . TRP A 1 82 ? 14.345 0.754 -11.183 1.00 82.12 82 TRP A C 1
ATOM 631 O O . TRP A 1 82 ? 15.171 1.496 -11.715 1.00 82.12 82 TRP A O 1
ATOM 641 N N . TYR A 1 83 ? 14.439 -0.575 -11.206 1.00 80.69 83 TYR A N 1
ATOM 642 C CA . TYR A 1 83 ? 15.413 -1.361 -11.968 1.00 80.69 83 TYR A CA 1
ATOM 643 C C . TYR A 1 83 ? 14.731 -2.540 -12.671 1.00 80.69 83 TYR A C 1
ATOM 645 O O . TYR A 1 83 ? 13.612 -2.926 -12.325 1.00 80.69 83 TYR A O 1
ATOM 653 N N . ALA A 1 84 ? 15.406 -3.101 -13.676 1.00 81.25 84 ALA A N 1
ATOM 654 C CA . ALA A 1 84 ? 14.888 -4.211 -14.470 1.00 81.25 84 ALA A CA 1
ATOM 655 C C . ALA A 1 84 ? 14.667 -5.470 -13.612 1.00 81.25 84 ALA A C 1
ATOM 657 O O . ALA A 1 84 ? 15.540 -5.874 -12.843 1.00 81.25 84 ALA A O 1
ATOM 658 N N . SER A 1 85 ? 13.497 -6.095 -13.755 1.00 81.94 85 SER A N 1
ATOM 659 C CA . SER A 1 85 ? 13.186 -7.388 -13.144 1.00 81.94 85 SER A CA 1
ATOM 660 C C . SER A 1 85 ? 13.740 -8.540 -13.994 1.00 81.94 85 SER A C 1
ATOM 662 O O . SER A 1 85 ? 13.817 -8.401 -15.214 1.00 81.94 85 SER A O 1
ATOM 664 N N . PRO A 1 86 ? 14.046 -9.714 -13.406 1.00 82.00 86 PRO A N 1
ATOM 665 C CA . PRO A 1 86 ? 14.247 -10.939 -14.187 1.00 82.00 86 PRO A CA 1
ATOM 666 C C . PRO A 1 86 ? 12.987 -11.380 -14.956 1.00 82.00 86 PRO A C 1
ATOM 668 O O . PRO A 1 86 ? 13.087 -12.171 -15.889 1.00 82.00 86 PRO A O 1
ATOM 671 N N . ILE A 1 87 ? 11.802 -10.888 -14.575 1.00 80.19 87 ILE A N 1
ATOM 672 C CA . ILE A 1 87 ? 10.547 -11.140 -15.292 1.00 80.19 87 ILE A CA 1
ATOM 673 C C . ILE A 1 87 ? 10.437 -10.150 -16.458 1.00 80.19 87 ILE A C 1
ATOM 675 O O . ILE A 1 87 ? 10.576 -8.940 -16.266 1.00 80.19 87 ILE A O 1
ATOM 679 N N . SER A 1 88 ? 10.147 -10.653 -17.662 1.00 78.19 88 SER A N 1
ATOM 680 C CA . SER A 1 88 ? 9.958 -9.818 -18.853 1.00 78.19 88 SER A CA 1
ATOM 681 C C . SER A 1 88 ? 8.882 -8.759 -18.624 1.00 78.19 88 SER A C 1
ATOM 683 O O . SER A 1 88 ? 7.843 -9.050 -18.029 1.00 78.19 88 SER A O 1
ATOM 685 N N . LEU A 1 89 ? 9.118 -7.551 -19.139 1.00 77.19 89 LEU A N 1
ATOM 686 C CA . LEU A 1 89 ? 8.197 -6.415 -19.033 1.00 77.19 89 LEU A CA 1
ATOM 687 C C . LEU A 1 89 ? 7.881 -6.009 -17.590 1.00 77.19 89 LEU A C 1
ATOM 689 O O . LEU A 1 89 ? 6.817 -5.469 -17.333 1.00 77.19 89 LEU A O 1
ATOM 693 N N . HIS A 1 90 ? 8.780 -6.244 -16.636 1.00 80.62 90 HIS A N 1
ATOM 694 C CA . HIS A 1 90 ? 8.583 -5.796 -15.263 1.00 80.62 90 HIS A CA 1
ATOM 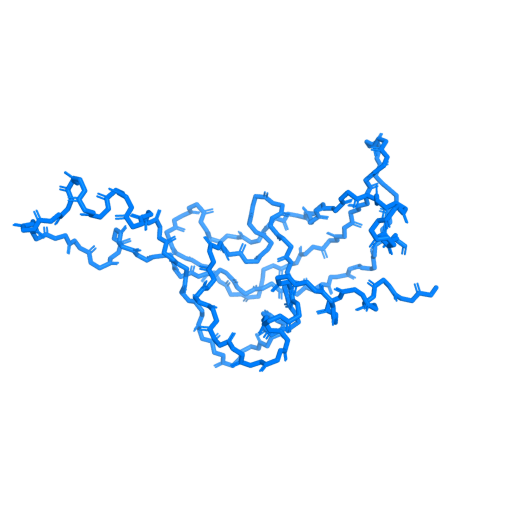695 C C . HIS A 1 90 ? 9.788 -5.042 -14.732 1.00 80.62 90 HIS A C 1
ATOM 697 O O . HIS A 1 90 ? 10.939 -5.338 -15.054 1.00 80.62 90 HIS A O 1
ATOM 703 N N . CYS A 1 91 ? 9.509 -4.099 -13.842 1.00 82.06 91 CYS A N 1
ATOM 704 C CA . CYS A 1 91 ? 10.517 -3.453 -13.024 1.00 82.06 91 CYS A CA 1
ATOM 705 C C . CYS A 1 91 ? 10.201 -3.606 -11.559 1.00 82.06 91 CYS A C 1
ATOM 707 O O . CYS A 1 91 ? 9.059 -3.866 -11.171 1.00 82.06 91 CYS A O 1
ATOM 709 N 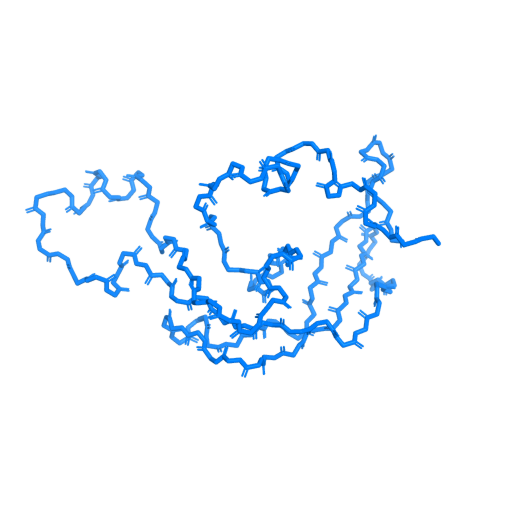N . ARG A 1 92 ? 11.250 -3.445 -10.759 1.00 85.19 92 ARG A N 1
ATOM 710 C CA . ARG A 1 92 ? 11.179 -3.529 -9.312 1.00 85.19 92 ARG A CA 1
ATOM 711 C C . ARG A 1 92 ? 11.838 -2.335 -8.652 1.00 85.19 92 ARG A C 1
ATOM 713 O O . ARG A 1 92 ? 12.721 -1.715 -9.238 1.00 85.19 92 ARG A O 1
ATOM 720 N N . ARG A 1 93 ? 11.405 -2.011 -7.439 1.00 85.62 93 ARG A N 1
ATOM 721 C CA . ARG A 1 93 ? 12.105 -1.084 -6.543 1.00 85.62 93 ARG A CA 1
ATOM 722 C C . ARG A 1 93 ? 12.018 -1.576 -5.107 1.00 85.62 93 ARG A C 1
ATOM 724 O O . ARG A 1 93 ? 11.020 -2.178 -4.728 1.00 85.62 93 ARG A O 1
ATOM 731 N N . GLN A 1 94 ? 13.043 -1.298 -4.312 1.00 89.00 94 GLN A N 1
ATOM 732 C CA . GLN A 1 94 ? 13.116 -1.744 -2.925 1.00 89.00 94 GLN A CA 1
ATOM 733 C C . GLN A 1 94 ? 12.352 -0.810 -1.993 1.00 89.00 94 GLN A C 1
ATOM 735 O O . GLN A 1 94 ? 12.523 0.415 -2.051 1.00 89.00 94 GLN A O 1
ATOM 740 N N . LEU A 1 95 ? 11.572 -1.405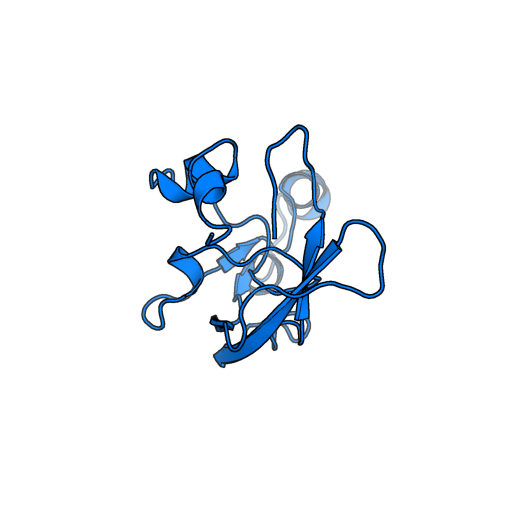 -1.091 1.00 87.81 95 LEU A N 1
ATOM 741 C CA . LEU A 1 95 ? 10.862 -0.697 -0.033 1.00 87.81 95 LEU A CA 1
ATOM 742 C C . LEU A 1 95 ? 11.404 -1.089 1.345 1.00 87.81 95 LEU A C 1
ATOM 744 O O . LEU A 1 95 ? 11.920 -2.184 1.558 1.00 87.81 95 LEU A O 1
ATOM 748 N N . VAL A 1 96 ? 11.282 -0.172 2.301 1.00 88.81 96 VAL A N 1
ATOM 749 C CA . VAL A 1 96 ? 11.596 -0.417 3.714 1.00 88.81 96 VAL A CA 1
ATOM 750 C C . VAL A 1 96 ? 10.400 -0.020 4.565 1.00 88.81 96 VAL A C 1
ATOM 752 O O . VAL A 1 96 ? 9.782 1.015 4.331 1.00 88.81 96 VAL A O 1
ATOM 755 N N . THR A 1 97 ? 10.088 -0.831 5.576 1.00 89.62 97 THR A N 1
ATOM 756 C CA . THR A 1 97 ? 9.015 -0.529 6.533 1.00 89.62 97 THR A CA 1
ATOM 757 C C . THR A 1 97 ? 9.494 0.497 7.561 1.00 89.62 97 THR A C 1
ATOM 759 O O . THR A 1 97 ? 10.408 0.215 8.330 1.00 89.62 97 THR A O 1
ATOM 762 N N . LEU A 1 98 ? 8.858 1.668 7.598 1.00 87.50 98 LEU A N 1
ATOM 763 C CA . LEU A 1 98 ? 9.047 2.702 8.622 1.00 87.50 98 LEU A CA 1
ATOM 764 C C . LEU A 1 98 ? 8.164 2.465 9.851 1.00 87.50 98 LEU A C 1
ATOM 766 O O . LEU A 1 98 ? 8.595 2.670 10.982 1.00 87.50 98 LEU A O 1
ATOM 770 N N . GLN A 1 99 ? 6.917 2.040 9.635 1.00 88.25 99 GLN A N 1
ATOM 771 C CA . GLN A 1 99 ? 5.956 1.770 10.703 1.00 88.25 99 GLN A CA 1
ATOM 772 C C . GLN A 1 99 ? 5.169 0.504 10.387 1.00 88.25 99 GLN A C 1
ATOM 774 O O . GLN A 1 99 ? 4.679 0.340 9.270 1.00 88.25 99 GLN A O 1
ATOM 779 N N . TYR A 1 100 ? 5.005 -0.356 11.393 1.00 90.31 100 TYR A N 1
ATOM 780 C CA . TYR A 1 100 ? 4.243 -1.588 11.241 1.00 90.31 100 TYR A CA 1
ATOM 781 C C . TYR A 1 100 ? 2.755 -1.325 11.007 1.00 90.31 100 TYR A C 1
ATOM 783 O O . TYR A 1 100 ? 2.119 -0.534 11.719 1.00 90.31 100 TYR A O 1
ATOM 791 N N . GLY A 1 101 ? 2.213 -2.032 10.018 1.00 89.06 101 GLY A N 1
ATOM 792 C CA . GLY A 1 101 ? 0.778 -2.147 9.810 1.00 89.06 101 GLY A CA 1
ATOM 793 C C . GLY A 1 101 ? 0.155 -3.230 10.693 1.00 89.06 101 GLY A C 1
ATOM 794 O O . GLY A 1 101 ? 0.804 -3.822 11.559 1.00 89.06 101 GLY A O 1
ATOM 795 N N . TRP A 1 102 ? -1.141 -3.449 10.502 1.00 86.94 102 TRP A N 1
ATOM 796 C CA . TRP A 1 102 ? -1.951 -4.401 11.256 1.00 86.94 102 TRP A CA 1
ATOM 797 C C . TRP A 1 102 ? -3.156 -4.829 10.390 1.00 86.94 102 TRP A C 1
ATOM 799 O O . TRP A 1 102 ? -3.771 -3.941 9.798 1.00 86.94 102 TRP A O 1
ATOM 809 N N . PRO A 1 103 ? -3.537 -6.122 10.293 1.00 87.06 103 PRO A N 1
ATOM 810 C CA . PRO A 1 103 ? -3.053 -7.279 11.061 1.00 87.06 103 PRO A CA 1
ATOM 811 C C . PRO A 1 103 ? -1.702 -7.828 10.562 1.00 87.06 103 PRO A C 1
ATOM 813 O O . PRO A 1 103 ? -1.016 -7.171 9.785 1.00 87.06 103 PRO A O 1
ATOM 816 N N . TYR A 1 104 ? -1.285 -9.013 11.037 1.00 86.44 104 TYR A N 1
ATOM 817 C CA . TYR A 1 104 ? 0.050 -9.583 10.773 1.00 86.44 104 TYR A CA 1
ATOM 818 C C . TYR A 1 104 ? 0.413 -9.656 9.280 1.00 86.44 104 TYR A C 1
ATOM 820 O O . TYR A 1 104 ? 1.571 -9.434 8.935 1.00 86.44 104 TYR A O 1
ATOM 828 N N . ILE A 1 105 ? -0.570 -9.897 8.405 1.00 84.69 105 ILE A N 1
ATOM 829 C CA . ILE A 1 105 ? -0.387 -9.925 6.945 1.00 84.69 105 ILE A CA 1
ATOM 830 C C . ILE A 1 105 ? 0.087 -8.581 6.383 1.00 84.69 105 ILE A C 1
ATOM 832 O O . ILE A 1 105 ? 0.790 -8.562 5.389 1.00 84.69 105 ILE A O 1
ATOM 836 N N . ALA A 1 106 ? -0.262 -7.470 7.034 1.00 87.69 106 ALA A N 1
ATOM 837 C CA . ALA A 1 106 ? 0.093 -6.113 6.633 1.00 87.69 106 ALA A CA 1
ATOM 838 C C . ALA A 1 106 ? 1.174 -5.513 7.546 1.00 87.69 106 ALA A C 1
ATOM 840 O O . ALA A 1 106 ? 1.347 -4.297 7.602 1.00 87.69 106 ALA A O 1
ATOM 841 N N . LYS A 1 107 ? 1.886 -6.343 8.322 1.00 90.88 107 LYS A N 1
ATOM 842 C CA . LYS A 1 107 ? 2.876 -5.861 9.292 1.00 90.88 107 LYS A CA 1
ATOM 843 C C . LYS A 1 107 ? 4.060 -5.176 8.612 1.00 90.88 107 LYS A C 1
ATOM 845 O O . LYS A 1 107 ? 4.545 -4.172 9.132 1.00 90.88 107 LYS A O 1
ATOM 850 N N . TYR A 1 108 ? 4.500 -5.706 7.475 1.00 91.12 108 TYR A N 1
ATOM 851 C CA . TYR A 1 108 ? 5.651 -5.222 6.719 1.00 91.12 108 TYR A CA 1
ATOM 852 C C . TYR A 1 108 ? 5.237 -4.809 5.309 1.00 91.12 108 TYR A C 1
ATOM 854 O O . TYR A 1 108 ? 4.278 -5.341 4.756 1.00 91.12 108 TYR A O 1
ATOM 862 N N . CYS A 1 109 ? 5.987 -3.871 4.744 1.00 87.56 109 CYS A N 1
ATOM 863 C CA . CYS A 1 109 ? 6.040 -3.662 3.304 1.00 87.56 109 CYS A CA 1
ATOM 864 C C . CYS A 1 109 ? 6.750 -4.851 2.645 1.00 87.56 109 CYS A C 1
ATOM 866 O O . CYS A 1 109 ? 7.603 -5.494 3.265 1.00 87.56 109 CYS A O 1
ATOM 868 N N . ASP A 1 110 ? 6.451 -5.093 1.379 1.00 86.31 110 ASP A N 1
ATOM 869 C CA . ASP A 1 110 ? 7.196 -6.002 0.530 1.00 86.31 110 ASP A CA 1
ATOM 870 C C . ASP A 1 110 ? 8.655 -5.555 0.445 1.00 86.31 110 ASP A C 1
ATOM 872 O O . ASP A 1 110 ? 8.975 -4.366 0.517 1.00 86.31 110 ASP A O 1
ATOM 876 N N . LEU A 1 111 ? 9.551 -6.518 0.246 1.00 85.94 111 LEU A N 1
ATOM 877 C CA . LEU A 1 111 ? 10.957 -6.218 -0.023 1.00 85.94 111 LEU A CA 1
ATOM 878 C C . LEU A 1 111 ? 11.119 -5.458 -1.346 1.00 85.94 111 LEU A C 1
ATOM 880 O O . LEU A 1 111 ? 11.964 -4.569 -1.454 1.00 85.94 111 LEU A O 1
ATOM 884 N N . GLU A 1 112 ? 10.299 -5.808 -2.339 1.00 86.38 112 GLU A N 1
ATOM 885 C CA . GLU A 1 112 ? 10.308 -5.224 -3.674 1.00 86.38 112 GLU A CA 1
ATOM 886 C C . GLU A 1 112 ? 8.874 -4.953 -4.143 1.00 86.38 112 GLU A C 1
ATOM 888 O O . GLU A 1 112 ? 8.027 -5.843 -4.137 1.00 86.38 112 GLU A O 1
ATOM 893 N N . GLU A 1 113 ? 8.614 -3.734 -4.603 1.00 83.31 113 GLU A N 1
ATOM 894 C CA . GLU A 1 113 ? 7.403 -3.390 -5.349 1.00 83.31 113 GLU A CA 1
ATOM 895 C C . GLU A 1 113 ? 7.621 -3.706 -6.828 1.00 83.31 113 GLU A C 1
ATOM 897 O O . GLU A 1 113 ? 8.686 -3.390 -7.361 1.00 83.31 113 GLU A O 1
ATOM 902 N N . GLN A 1 114 ? 6.624 -4.284 -7.501 1.00 82.00 114 GLN A N 1
ATOM 903 C CA . GLN A 1 114 ? 6.695 -4.654 -8.915 1.00 82.00 114 GLN A CA 1
ATOM 904 C C . GLN A 1 114 ? 5.739 -3.805 -9.754 1.00 82.00 114 GLN A C 1
ATOM 906 O O . GLN A 1 114 ? 4.613 -3.524 -9.352 1.00 82.00 114 GLN A O 1
ATOM 911 N N . LYS A 1 115 ? 6.177 -3.428 -10.957 1.00 79.50 115 LYS A N 1
ATOM 912 C CA . LYS A 1 115 ? 5.338 -2.742 -11.942 1.00 79.50 115 LYS A CA 1
ATOM 913 C C . LYS A 1 115 ? 5.557 -3.320 -13.329 1.00 79.50 115 LYS A C 1
ATOM 915 O O . LYS A 1 115 ? 6.698 -3.522 -13.736 1.00 79.50 115 LYS A O 1
ATOM 920 N N . GLU A 1 116 ? 4.464 -3.574 -14.038 1.00 80.00 116 GLU A N 1
ATOM 921 C CA . GLU A 1 116 ? 4.495 -3.981 -15.441 1.00 80.00 116 GLU A CA 1
ATOM 922 C C . GLU A 1 116 ? 4.816 -2.775 -16.340 1.00 80.00 116 GLU A C 1
ATOM 924 O O . GLU A 1 116 ? 4.245 -1.691 -16.189 1.00 80.00 116 GLU A O 1
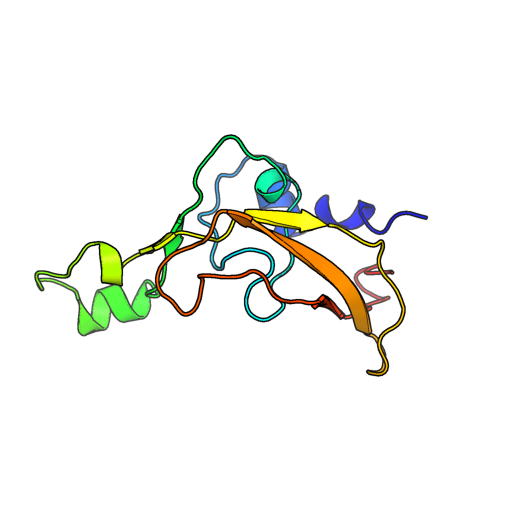ATOM 929 N N . ILE A 1 117 ? 5.743 -2.970 -17.272 1.00 71.56 117 ILE A N 1
ATOM 930 C CA . ILE A 1 117 ? 6.082 -2.052 -18.353 1.00 71.56 117 ILE A CA 1
ATOM 931 C C . ILE A 1 117 ? 4.980 -2.158 -19.398 1.00 71.56 117 ILE A C 1
ATOM 933 O O . ILE A 1 117 ? 4.742 -3.228 -19.951 1.00 71.56 117 ILE A O 1
ATOM 937 N N . ASN A 1 118 ? 4.341 -1.040 -19.716 1.00 73.19 118 ASN A N 1
ATOM 938 C CA . ASN A 1 118 ? 3.292 -0.999 -20.724 1.00 73.19 118 ASN A CA 1
ATOM 939 C C . ASN A 1 118 ? 3.498 0.219 -21.625 1.00 73.19 118 ASN A C 1
ATOM 941 O O . ASN A 1 118 ? 3.142 1.335 -21.258 1.00 73.19 118 ASN A O 1
ATOM 945 N N . LEU A 1 119 ? 4.074 -0.005 -22.807 1.00 70.81 119 LEU A N 1
ATOM 946 C CA . LEU A 1 119 ? 4.413 1.058 -23.757 1.00 70.81 119 LEU A CA 1
ATOM 947 C C . LEU A 1 119 ? 3.168 1.780 -24.296 1.00 70.81 119 LEU A C 1
ATOM 949 O O . LEU A 1 119 ? 3.195 2.998 -24.447 1.00 70.81 119 LEU A O 1
ATOM 953 N N . GLU A 1 120 ? 2.066 1.056 -24.514 1.00 70.81 120 GLU A N 1
ATOM 954 C CA . GLU A 1 120 ? 0.794 1.621 -24.994 1.00 70.81 120 GLU A CA 1
ATOM 955 C C . GLU A 1 120 ? 0.193 2.604 -23.984 1.00 70.81 120 GLU A C 1
ATOM 957 O O . GLU A 1 120 ? -0.264 3.686 -24.342 1.00 70.81 120 GLU A O 1
ATOM 962 N N . LYS A 1 121 ? 0.260 2.261 -22.693 1.00 62.00 121 LYS A N 1
ATOM 963 C CA . LYS A 1 121 ? -0.133 3.132 -21.576 1.00 62.00 121 LYS A CA 1
ATOM 964 C C . LYS A 1 121 ? 0.982 4.094 -21.158 1.00 62.00 121 LYS A C 1
ATOM 966 O O . LYS A 1 121 ? 0.847 4.756 -20.133 1.00 62.00 121 LYS A O 1
ATOM 971 N N . MET A 1 122 ? 2.085 4.149 -21.912 1.00 57.12 122 MET A N 1
ATOM 972 C CA . MET A 1 122 ? 3.298 4.922 -21.626 1.00 57.12 122 MET A CA 1
ATOM 973 C C . MET A 1 122 ? 3.946 4.615 -20.259 1.00 57.12 122 MET A C 1
ATOM 975 O O . MET A 1 122 ? 4.696 5.431 -19.725 1.00 57.12 122 MET A O 1
ATOM 979 N N . ILE A 1 123 ? 3.649 3.467 -19.650 1.00 58.28 123 ILE A N 1
ATOM 980 C CA . ILE A 1 123 ? 4.222 3.023 -18.381 1.00 58.28 123 ILE A CA 1
ATOM 981 C C . ILE A 1 123 ? 5.641 2.526 -18.648 1.00 58.28 123 ILE A C 1
ATOM 983 O O . ILE A 1 123 ? 5.852 1.389 -19.067 1.00 58.28 123 ILE A O 1
ATOM 987 N N . TYR A 1 124 ? 6.608 3.395 -18.375 1.00 59.03 124 TYR A N 1
ATOM 988 C CA . TYR A 1 124 ? 8.032 3.082 -18.424 1.00 59.03 124 TYR A CA 1
ATOM 989 C C . TYR A 1 124 ? 8.599 2.866 -17.019 1.00 59.03 124 TYR A C 1
ATOM 991 O O . TYR A 1 124 ? 8.057 3.371 -16.028 1.00 59.03 124 TYR A O 1
ATOM 999 N N . CYS A 1 125 ? 9.721 2.156 -16.977 1.00 63.56 125 CYS A N 1
ATOM 1000 C CA . CYS A 1 125 ? 10.735 2.295 -15.940 1.00 63.56 125 CYS A CA 1
ATOM 1001 C C . CYS A 1 125 ? 11.730 3.370 -16.405 1.00 63.56 125 CYS A C 1
ATOM 1003 O O . CYS A 1 125 ? 12.169 4.157 -15.550 1.00 63.56 125 CYS A O 1
#